Protein AF-A0A7S3L7C6-F1 (afdb_monomer)

Nearest PDB structures (foldseek):
  8s51-assembly1_M  TM=4.218E-01  e=1.352E+00  Homo sapiens
  3fbl-assembly1_A  TM=4.440E-01  e=1.959E+00  Captovirus AFV1
  8s52-assembly1_M  TM=3.813E-01  e=1.671E+00  Homo sapiens
  7w4d-assembly1_H  TM=2.681E-01  e=3.329E+00  Sus scrofa

pLDDT: mean 86.04, std 11.12, range [37.47, 95.44]

Mean predicted aligned error: 6.3 Å

Sequence (109 aa):
LRAFDAAITRPGRFDMQLFVGTPNLNARSLQFRQKLADVPVDPATKEQAMQTYESFLSSFWDEDAKYMNYIEGVKFAGACANVVAKGSSLTNEAMSEILKSQTAVMTVR

InterPro domains:
  IPR027417 P-loop containing nucleoside triphosphate hydrolase [G3DSA:3.40.50.300] (3-22)

Radius of gyration: 17.67 Å; Cα contacts (8 Å, |Δi|>4): 72; chains: 1; bounding box: 41×25×51 Å

Secondary structure (DSSP, 8-state):
--SS-TTTTSTTTS----------HHHHHHHHHHHHHTS---HHHHHHHHHHHHHHHHHTIIIIITT--HHHHHHHHHHHHHHHHTT----HHHHHHHHHHHHHHH---

Structure (mmCIF, N/CA/C/O backbone):
data_AF-A0A7S3L7C6-F1
#
_entry.id   AF-A0A7S3L7C6-F1
#
loop_
_atom_site.group_PDB
_atom_site.id
_atom_site.type_symbol
_atom_site.label_atom_id
_atom_site.label_alt_id
_atom_site.label_comp_id
_atom_site.label_asym_id
_atom_site.label_entity_id
_atom_site.label_seq_id
_atom_site.pdbx_PDB_ins_code
_atom_site.Cartn_x
_atom_site.Cartn_y
_atom_site.Cartn_z
_atom_site.occupancy
_atom_site.B_iso_or_equiv
_atom_site.auth_seq_id
_atom_site.auth_comp_id
_atom_site.auth_asym_id
_atom_site.auth_atom_id
_atom_site.pdbx_PDB_model_num
ATOM 1 N N . LEU A 1 1 ? 18.963 -2.604 -14.902 1.00 59.31 1 LEU A N 1
ATOM 2 C CA . LEU A 1 1 ? 18.926 -3.528 -16.063 1.00 59.31 1 LEU A CA 1
ATOM 3 C C . LEU A 1 1 ? 20.346 -3.953 -16.461 1.00 59.31 1 LEU A C 1
ATOM 5 O O . LEU A 1 1 ? 20.777 -3.661 -17.561 1.00 59.31 1 LEU A O 1
ATOM 9 N N . ARG A 1 2 ? 21.111 -4.601 -15.568 1.00 65.56 2 ARG A N 1
ATOM 10 C CA . ARG A 1 2 ? 22.454 -5.121 -15.921 1.00 65.56 2 ARG A CA 1
ATOM 11 C C . ARG A 1 2 ? 22.449 -6.599 -16.327 1.00 65.56 2 ARG A C 1
AT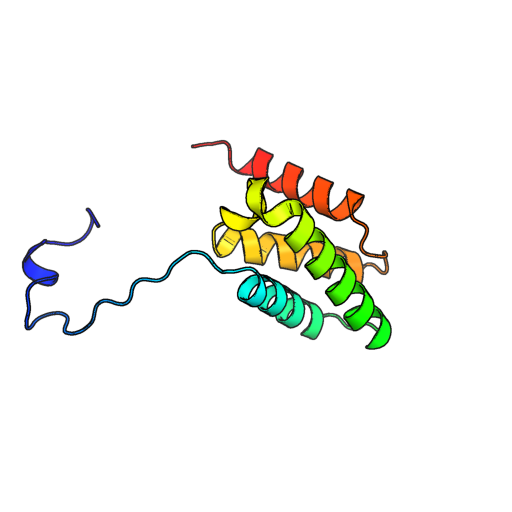OM 13 O O . ARG A 1 2 ? 23.462 -7.095 -16.788 1.00 65.56 2 ARG A O 1
ATOM 20 N N . ALA A 1 3 ? 21.312 -7.277 -16.158 1.00 83.75 3 ALA A N 1
ATOM 21 C CA . ALA A 1 3 ? 21.140 -8.692 -16.483 1.00 83.75 3 ALA A CA 1
ATOM 22 C C . ALA A 1 3 ? 20.644 -8.949 -17.922 1.00 83.75 3 ALA A C 1
ATOM 24 O O . ALA A 1 3 ? 20.520 -10.101 -18.316 1.00 83.75 3 ALA A O 1
ATOM 25 N N . PHE A 1 4 ? 20.344 -7.898 -18.693 1.00 80.88 4 PHE A N 1
ATOM 26 C CA . PHE A 1 4 ? 19.865 -8.008 -20.073 1.00 80.88 4 PHE A CA 1
ATOM 27 C C . PHE A 1 4 ? 20.874 -7.385 -21.034 1.00 80.88 4 PHE A C 1
ATOM 29 O O . PHE A 1 4 ? 21.469 -6.354 -20.718 1.00 80.88 4 PHE A O 1
ATOM 36 N N . ASP A 1 5 ? 21.032 -7.994 -22.209 1.00 88.56 5 ASP A N 1
ATOM 37 C CA . ASP A 1 5 ? 21.807 -7.421 -23.308 1.00 88.56 5 ASP A CA 1
ATOM 38 C C . ASP A 1 5 ? 21.131 -6.135 -23.817 1.00 88.56 5 ASP A C 1
ATOM 40 O O . ASP A 1 5 ? 19.919 -6.088 -24.040 1.00 88.56 5 ASP A O 1
ATOM 44 N N . ALA A 1 6 ? 21.928 -5.092 -24.042 1.00 86.62 6 ALA A N 1
ATOM 45 C CA . ALA A 1 6 ? 21.481 -3.830 -24.620 1.00 86.62 6 ALA A CA 1
ATOM 46 C C . ALA A 1 6 ? 20.895 -3.985 -26.037 1.00 86.62 6 ALA A C 1
ATOM 48 O O . ALA A 1 6 ? 20.168 -3.108 -26.501 1.00 86.62 6 ALA A O 1
ATOM 49 N N . ALA A 1 7 ? 21.189 -5.077 -26.752 1.00 88.81 7 ALA A N 1
ATOM 50 C CA . ALA A 1 7 ? 20.583 -5.362 -28.052 1.00 88.81 7 ALA A CA 1
ATOM 51 C C . ALA A 1 7 ? 19.066 -5.617 -27.970 1.00 88.81 7 ALA A C 1
ATOM 53 O O . ALA A 1 7 ? 18.345 -5.333 -28.929 1.00 88.81 7 ALA A O 1
ATOM 54 N N . ILE A 1 8 ? 18.582 -6.112 -26.830 1.00 87.50 8 ILE A N 1
ATOM 55 C CA . ILE A 1 8 ? 17.196 -6.544 -26.630 1.00 87.50 8 ILE A CA 1
ATOM 56 C C . ILE A 1 8 ? 16.235 -5.356 -26.440 1.00 87.50 8 ILE A C 1
ATOM 58 O O . ILE A 1 8 ? 15.068 -5.445 -26.810 1.00 87.50 8 ILE A O 1
ATOM 62 N N . THR A 1 9 ? 16.714 -4.220 -25.923 1.00 86.25 9 THR A N 1
ATOM 63 C CA . THR A 1 9 ? 15.900 -3.002 -25.730 1.00 86.25 9 THR A CA 1
ATOM 64 C C . THR A 1 9 ? 15.814 -2.119 -26.977 1.00 86.25 9 THR A C 1
ATOM 66 O O . THR A 1 9 ? 15.187 -1.061 -26.947 1.00 86.25 9 THR A O 1
ATOM 69 N N . ARG A 1 10 ? 16.455 -2.513 -28.086 1.0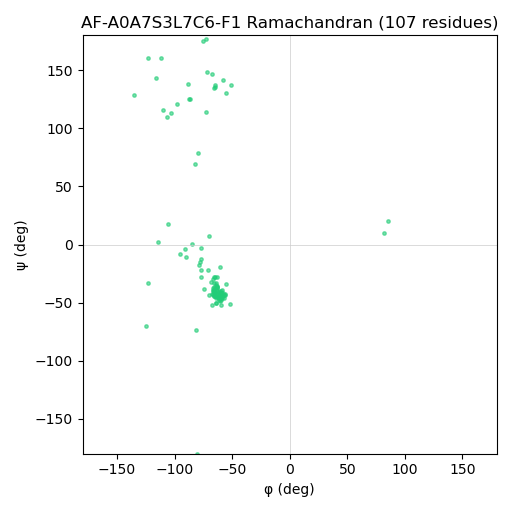0 88.69 10 ARG A N 1
ATOM 70 C CA . ARG A 1 10 ? 16.397 -1.764 -29.346 1.00 88.69 10 ARG A CA 1
ATOM 71 C C . ARG A 1 10 ? 15.016 -1.915 -30.000 1.00 88.69 10 ARG A C 1
ATOM 73 O O . ARG A 1 10 ? 14.435 -2.998 -29.917 1.00 88.69 10 ARG A O 1
ATOM 80 N N . PRO A 1 11 ? 14.535 -0.893 -30.734 1.00 87.19 11 PRO A N 1
ATOM 81 C CA . PRO A 1 11 ? 13.273 -0.975 -31.471 1.00 87.19 11 PRO A CA 1
ATOM 82 C C . PRO A 1 11 ? 13.193 -2.227 -32.365 1.00 87.19 11 PRO A C 1
ATOM 84 O O . PRO A 1 11 ? 14.185 -2.580 -33.012 1.00 87.19 11 PRO A O 1
ATOM 87 N N . GLY A 1 12 ? 12.039 -2.902 -32.391 1.00 88.06 12 GLY A N 1
ATOM 88 C CA . GLY A 1 12 ? 11.788 -4.114 -33.190 1.00 88.06 12 GLY A CA 1
ATOM 89 C C . GLY A 1 12 ? 12.207 -5.443 -32.543 1.00 88.06 12 GLY A C 1
ATOM 90 O O . GLY A 1 12 ? 12.462 -6.407 -33.261 1.00 88.06 12 GLY A O 1
ATOM 91 N N . ARG A 1 13 ? 12.367 -5.487 -31.211 1.00 90.31 13 ARG A N 1
ATOM 92 C CA . ARG A 1 13 ? 12.611 -6.721 -30.434 1.00 90.31 13 ARG A CA 1
ATOM 93 C C . ARG A 1 13 ? 11.569 -6.867 -29.332 1.00 90.31 13 ARG A C 1
ATOM 95 O O . ARG A 1 13 ? 10.700 -7.723 -29.421 1.00 90.31 13 ARG A O 1
ATOM 102 N N . PHE A 1 14 ? 11.645 -6.004 -28.321 1.00 88.38 14 PHE A N 1
ATOM 103 C CA . PHE A 1 14 ? 10.543 -5.771 -27.397 1.00 88.38 14 PHE A CA 1
ATOM 104 C C . PHE A 1 14 ? 9.873 -4.454 -27.758 1.00 88.38 14 PHE A C 1
ATOM 106 O O . PHE A 1 14 ? 10.472 -3.389 -27.631 1.00 88.38 14 PHE A O 1
ATOM 113 N N . ASP A 1 15 ? 8.631 -4.543 -28.218 1.00 86.25 15 ASP A N 1
ATOM 114 C CA . ASP A 1 15 ? 7.897 -3.390 -28.741 1.00 86.25 15 ASP A CA 1
ATOM 115 C C . ASP A 1 15 ? 7.368 -2.466 -27.637 1.00 86.25 15 ASP A C 1
ATOM 117 O O . ASP A 1 15 ? 7.123 -1.286 -27.880 1.00 86.25 15 ASP A O 1
ATOM 121 N N . MET A 1 16 ? 7.219 -2.977 -26.409 1.00 86.69 16 MET A N 1
ATOM 122 C CA . MET A 1 16 ? 6.709 -2.210 -25.277 1.00 86.69 16 MET A CA 1
ATOM 123 C C . MET A 1 16 ? 7.534 -2.448 -24.015 1.00 86.69 16 MET A C 1
ATOM 125 O O . MET A 1 16 ? 7.714 -3.578 -23.563 1.00 86.69 16 MET A O 1
ATOM 129 N N . GLN A 1 17 ? 7.962 -1.350 -23.397 1.00 86.75 17 GLN A N 1
ATOM 130 C CA . GLN A 1 17 ? 8.539 -1.345 -22.062 1.00 86.75 17 GLN A CA 1
ATOM 131 C C . GLN A 1 17 ? 7.560 -0.664 -21.104 1.00 86.75 17 GLN A C 1
ATOM 133 O O . GLN A 1 17 ? 7.286 0.527 -21.228 1.00 86.75 17 GLN A O 1
ATOM 138 N N . LEU A 1 18 ? 7.052 -1.420 -20.129 1.00 89.81 18 LEU A N 1
ATOM 139 C CA . LEU A 1 18 ? 6.212 -0.888 -19.059 1.00 89.81 18 LEU A CA 1
ATOM 140 C C . LEU A 1 18 ? 7.056 -0.639 -17.812 1.00 89.81 18 LEU A C 1
ATOM 142 O O . LEU A 1 18 ? 7.672 -1.556 -17.268 1.00 89.81 18 LEU A O 1
ATOM 146 N N . PHE A 1 19 ? 7.074 0.609 -17.352 1.00 88.62 19 PHE A N 1
ATOM 147 C CA . PHE A 1 19 ? 7.679 0.961 -16.075 1.00 88.62 19 PHE A CA 1
ATOM 148 C C . PHE A 1 19 ? 6.649 0.812 -14.956 1.00 88.62 19 PHE A C 1
ATOM 150 O O . PHE A 1 19 ? 5.577 1.413 -15.007 1.00 88.62 19 PHE A O 1
ATOM 157 N N . VAL A 1 20 ? 6.989 0.034 -13.931 1.00 87.06 20 VAL A N 1
ATOM 158 C CA . VAL A 1 20 ? 6.157 -0.132 -12.737 1.00 87.06 20 VAL A CA 1
ATOM 159 C C . VAL A 1 20 ? 6.818 0.624 -11.590 1.00 87.06 20 VAL A C 1
ATOM 161 O O . VAL A 1 20 ? 7.892 0.244 -11.125 1.00 87.06 20 VAL A O 1
ATOM 164 N N . GLY A 1 21 ? 6.189 1.723 -11.174 1.00 88.00 21 GLY A N 1
ATOM 165 C CA . GLY A 1 21 ? 6.630 2.532 -10.037 1.00 88.00 21 GLY A CA 1
ATOM 166 C C . GLY A 1 21 ? 6.212 1.949 -8.684 1.00 88.00 21 GLY A C 1
ATOM 167 O O . GLY A 1 21 ? 5.550 0.912 -8.604 1.00 88.00 21 GLY A O 1
ATOM 168 N N . THR A 1 22 ? 6.580 2.638 -7.602 1.00 90.19 22 THR A N 1
ATOM 169 C CA . THR A 1 22 ? 6.076 2.309 -6.264 1.00 90.19 22 THR A CA 1
ATOM 170 C C . THR A 1 22 ? 4.575 2.608 -6.163 1.00 90.19 22 THR A C 1
ATOM 172 O O . THR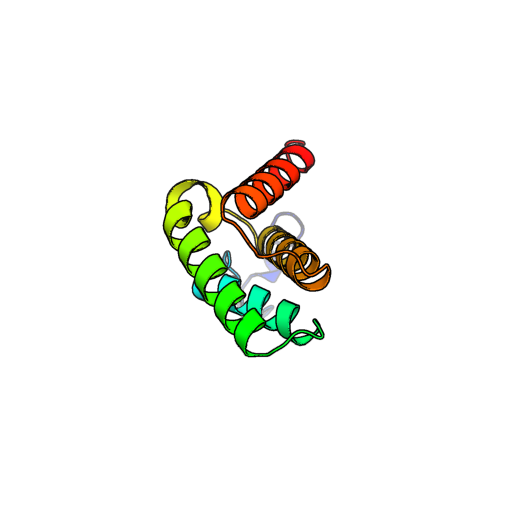 A 1 22 ? 4.077 3.536 -6.810 1.00 90.19 22 THR A O 1
ATOM 175 N N . PRO A 1 23 ? 3.818 1.822 -5.377 1.00 90.75 23 PRO A N 1
ATOM 176 C CA . PRO A 1 23 ? 2.389 2.050 -5.216 1.00 90.75 23 PRO A CA 1
ATOM 177 C C . PRO A 1 23 ? 2.123 3.387 -4.510 1.00 90.75 23 PRO A C 1
ATOM 179 O O . PRO A 1 23 ? 2.745 3.715 -3.497 1.00 90.75 23 PRO A O 1
ATOM 182 N N . ASN A 1 24 ? 1.164 4.145 -5.043 1.00 92.44 24 ASN A N 1
ATOM 183 C CA . ASN A 1 24 ? 0.651 5.361 -4.412 1.00 92.44 24 ASN A CA 1
ATOM 184 C C . ASN A 1 24 ? -0.284 5.031 -3.229 1.00 92.44 24 ASN A C 1
ATOM 186 O O . ASN A 1 24 ? -0.590 3.864 -2.979 1.00 92.44 24 ASN A O 1
ATOM 190 N N . LEU A 1 25 ? -0.741 6.063 -2.510 1.00 91.19 25 LEU A N 1
ATOM 191 C CA . LEU A 1 25 ? -1.622 5.924 -1.345 1.00 91.19 25 LEU A CA 1
ATOM 192 C C . LEU A 1 25 ? -2.852 5.055 -1.663 1.00 91.19 25 LEU A C 1
ATOM 194 O O . LEU A 1 25 ? -3.083 4.046 -1.005 1.00 91.19 25 LEU A O 1
ATOM 198 N N . ASN A 1 26 ? -3.564 5.376 -2.747 1.00 92.56 26 ASN A N 1
ATOM 199 C CA . ASN A 1 26 ? -4.767 4.652 -3.170 1.00 92.56 26 ASN A CA 1
ATOM 200 C C . ASN A 1 26 ? -4.489 3.172 -3.465 1.00 92.56 26 ASN A C 1
ATOM 202 O O . ASN A 1 26 ? -5.268 2.299 -3.087 1.00 92.56 26 ASN A O 1
ATOM 206 N N . ALA A 1 27 ? -3.367 2.871 -4.123 1.00 93.06 27 ALA A N 1
ATOM 207 C CA . ALA A 1 27 ? -2.956 1.503 -4.405 1.00 93.06 27 ALA A CA 1
ATOM 208 C C . ALA A 1 27 ? -2.657 0.723 -3.115 1.00 93.06 27 ALA A C 1
ATOM 210 O O . ALA A 1 27 ? -2.972 -0.463 -3.043 1.00 93.06 27 ALA A O 1
ATOM 211 N N . ARG A 1 28 ? -2.107 1.369 -2.079 1.00 93.12 28 ARG A N 1
ATOM 212 C CA . ARG A 1 28 ? -1.899 0.742 -0.761 1.00 93.12 28 ARG A CA 1
ATOM 213 C C . ARG A 1 28 ? -3.210 0.506 -0.024 1.00 93.12 28 ARG A C 1
ATOM 215 O O . ARG A 1 28 ? -3.418 -0.592 0.485 1.00 93.12 28 ARG A O 1
ATOM 222 N N . SER A 1 29 ? -4.123 1.475 -0.031 1.00 94.25 29 SER A N 1
ATOM 223 C CA . SER A 1 29 ? -5.470 1.289 0.524 1.00 94.25 29 SER A CA 1
ATOM 224 C C . SER A 1 29 ? -6.195 0.134 -0.173 1.00 94.25 29 SER A C 1
ATOM 226 O O . SER A 1 29 ? -6.833 -0.689 0.481 1.00 94.25 29 SER A O 1
ATOM 228 N N . LEU A 1 30 ? -6.029 -0.010 -1.493 1.00 94.94 30 LEU A N 1
ATOM 229 C CA . LEU A 1 30 ? -6.570 -1.144 -2.242 1.00 94.94 30 LEU A CA 1
ATOM 230 C C . LEU A 1 30 ? -5.935 -2.480 -1.827 1.00 94.94 30 LEU A C 1
ATOM 232 O O . LEU A 1 30 ? -6.660 -3.457 -1.649 1.00 94.94 30 LEU A O 1
ATOM 236 N N . GLN A 1 31 ? -4.612 -2.534 -1.645 1.00 94.44 31 GLN A N 1
ATOM 237 C CA . GLN A 1 31 ? -3.929 -3.732 -1.138 1.00 94.44 31 GLN A CA 1
ATOM 238 C C . GLN A 1 31 ? -4.485 -4.148 0.228 1.00 94.44 31 GLN A C 1
ATOM 240 O O . GLN A 1 31 ? -4.753 -5.327 0.453 1.00 94.44 31 GLN A O 1
ATOM 245 N N . PHE A 1 32 ? -4.701 -3.187 1.127 1.00 95.38 32 PHE A N 1
ATOM 246 C CA . PHE A 1 32 ? -5.279 -3.457 2.439 1.00 95.38 32 PHE A CA 1
ATOM 247 C C . PHE A 1 32 ? -6.728 -3.941 2.348 1.00 95.38 32 PHE A C 1
ATOM 249 O O . PHE A 1 32 ? -7.064 -4.967 2.939 1.00 95.38 32 PHE A O 1
ATOM 256 N N . ARG A 1 33 ? -7.556 -3.302 1.516 1.00 95.44 33 ARG A N 1
ATOM 257 C CA . ARG A 1 33 ? -8.930 -3.748 1.243 1.00 95.44 33 ARG A CA 1
ATOM 258 C C . ARG A 1 33 ? -8.982 -5.183 0.722 1.00 95.44 33 ARG A C 1
ATOM 260 O O . ARG A 1 33 ? -9.833 -5.954 1.156 1.00 95.44 33 ARG A O 1
ATOM 267 N N . GLN A 1 34 ? -8.078 -5.549 -0.188 1.00 95.00 34 GLN A N 1
ATOM 268 C CA . GLN A 1 34 ? -7.969 -6.919 -0.695 1.00 95.00 34 GLN A CA 1
ATOM 269 C C . GLN A 1 34 ? -7.633 -7.902 0.430 1.00 95.00 34 GLN A C 1
ATOM 271 O O . GLN A 1 34 ? -8.264 -8.946 0.521 1.00 95.00 34 GLN A O 1
ATOM 276 N N . LYS A 1 35 ? -6.705 -7.555 1.332 1.00 94.31 35 LYS A N 1
ATOM 277 C CA . LYS A 1 35 ? -6.376 -8.401 2.491 1.00 94.31 35 LYS A CA 1
ATOM 278 C C . LYS A 1 35 ? -7.527 -8.526 3.485 1.00 94.31 35 LYS A C 1
ATOM 280 O O . LYS A 1 35 ? -7.732 -9.604 4.026 1.00 94.31 35 LYS A O 1
ATOM 285 N N . LEU A 1 36 ? -8.303 -7.464 3.699 1.00 93.62 36 LEU A N 1
ATOM 286 C CA . LEU A 1 36 ? -9.496 -7.505 4.548 1.00 93.62 36 LEU A CA 1
ATOM 287 C C . LEU A 1 36 ? -10.653 -8.302 3.935 1.00 93.62 36 LEU A C 1
ATOM 289 O O . LEU A 1 36 ? -11.538 -8.742 4.672 1.00 93.62 36 LEU A O 1
ATOM 293 N N . ALA A 1 37 ? -10.685 -8.493 2.613 1.00 92.75 37 ALA A N 1
ATOM 294 C CA . ALA A 1 37 ? -11.717 -9.300 1.966 1.00 92.75 37 ALA A CA 1
ATOM 295 C C . ALA A 1 37 ? -11.701 -10.744 2.494 1.00 92.75 37 ALA A C 1
ATOM 297 O O . ALA A 1 37 ? -12.764 -11.279 2.806 1.00 92.75 37 ALA A O 1
ATOM 298 N N . ASP A 1 38 ? -10.504 -11.296 2.708 1.00 90.56 38 ASP A N 1
ATOM 299 C CA . ASP A 1 38 ? -10.284 -12.663 3.194 1.00 90.56 38 ASP A CA 1
ATOM 300 C C . ASP A 1 38 ? -10.534 -12.828 4.707 1.00 90.56 38 ASP A C 1
ATOM 302 O O . ASP A 1 38 ? -10.620 -13.949 5.209 1.00 90.56 38 ASP A O 1
ATOM 306 N N . VAL A 1 39 ? -10.656 -11.727 5.459 1.00 90.75 39 VAL A N 1
ATOM 307 C CA . VAL A 1 39 ? -10.842 -11.760 6.918 1.00 90.75 39 VAL A CA 1
ATOM 308 C C . VAL A 1 39 ? -12.336 -11.886 7.266 1.00 90.75 39 VAL A C 1
ATOM 310 O O . VAL A 1 39 ? -13.131 -11.034 6.847 1.00 90.75 39 VAL A O 1
ATOM 313 N N . PRO A 1 40 ? -12.756 -12.890 8.060 1.00 90.44 40 PRO A N 1
ATOM 314 C CA . PRO A 1 40 ? -14.157 -13.101 8.431 1.00 90.44 40 PRO A CA 1
ATOM 315 C C . PRO A 1 40 ? -14.571 -12.199 9.608 1.00 90.44 40 PRO A C 1
ATOM 317 O O . PRO A 1 40 ? -14.792 -12.667 10.720 1.00 90.44 40 PRO A O 1
ATOM 320 N N . VAL A 1 41 ? -14.653 -10.890 9.371 1.00 90.50 41 VAL A N 1
ATOM 321 C CA . VAL A 1 41 ? -15.111 -9.885 10.351 1.00 90.50 41 VAL A CA 1
ATOM 322 C C . VAL A 1 41 ? -16.300 -9.093 9.813 1.00 90.50 41 VAL A C 1
ATOM 324 O O . VAL A 1 41 ? -16.530 -9.057 8.600 1.00 90.50 41 VAL A O 1
ATOM 327 N N . ASP A 1 42 ? -17.044 -8.458 10.719 1.00 92.31 42 ASP A N 1
ATOM 328 C CA . ASP A 1 42 ? -18.215 -7.652 10.380 1.00 92.31 42 ASP A CA 1
ATOM 329 C C . ASP A 1 42 ? -17.862 -6.507 9.403 1.00 92.31 42 ASP A C 1
ATOM 331 O O . ASP A 1 42 ? -16.793 -5.892 9.535 1.00 92.31 42 ASP A O 1
ATOM 335 N N . PRO A 1 43 ? -18.728 -6.192 8.419 1.00 90.12 43 PRO A N 1
ATOM 336 C CA . PRO A 1 43 ? -18.481 -5.113 7.468 1.00 90.12 43 PRO A CA 1
ATOM 337 C C . PRO A 1 43 ? -18.211 -3.751 8.119 1.00 90.12 43 PRO A C 1
ATOM 339 O O . PRO A 1 43 ? -17.379 -3.006 7.604 1.00 90.12 43 PRO A O 1
ATOM 342 N N . ALA A 1 44 ? -18.842 -3.432 9.255 1.00 91.31 44 ALA A N 1
ATOM 343 C CA . ALA A 1 44 ? -18.604 -2.170 9.954 1.00 91.31 44 ALA A CA 1
ATOM 344 C C . ALA A 1 44 ? -17.179 -2.105 10.523 1.00 91.31 44 ALA A C 1
ATOM 346 O O . ALA A 1 44 ? -16.514 -1.075 10.426 1.00 91.31 44 ALA A O 1
ATOM 347 N N . THR A 1 45 ? -16.668 -3.223 11.045 1.00 89.25 45 THR A N 1
ATOM 348 C CA . THR A 1 45 ? -15.282 -3.320 11.523 1.00 89.25 45 THR A CA 1
ATOM 349 C C . THR A 1 45 ? -14.281 -3.192 10.375 1.00 89.25 45 THR A C 1
ATOM 351 O O . THR A 1 45 ? -13.244 -2.549 10.541 1.00 89.25 45 THR A O 1
ATOM 354 N N . LYS A 1 46 ? -14.585 -3.753 9.194 1.00 90.94 46 LYS A N 1
ATOM 355 C CA . LYS A 1 46 ? -13.738 -3.579 7.998 1.00 90.94 46 LYS A CA 1
ATOM 356 C C . LYS A 1 46 ? -13.661 -2.116 7.579 1.00 90.94 46 LYS A C 1
ATOM 358 O O . LYS A 1 46 ? -12.572 -1.630 7.294 1.00 90.94 46 LYS A O 1
ATOM 363 N N . GLU A 1 47 ? -14.797 -1.427 7.565 1.00 92.19 47 GLU A N 1
ATOM 364 C CA . GLU A 1 47 ? -14.870 -0.014 7.194 1.00 92.19 47 GLU A CA 1
ATOM 365 C C . GLU A 1 47 ? -14.104 0.868 8.188 1.00 92.19 47 GLU A C 1
ATOM 367 O O . GLU A 1 47 ? -13.292 1.700 7.787 1.00 92.19 47 GLU A O 1
ATOM 372 N N . GLN A 1 48 ? -14.263 0.619 9.491 1.00 91.94 48 GLN A N 1
ATOM 373 C CA . GLN A 1 48 ? -13.500 1.325 10.518 1.00 91.94 48 GLN A CA 1
ATOM 374 C C . GLN A 1 48 ? -11.988 1.107 10.353 1.00 91.94 48 GLN A C 1
ATOM 376 O O . GLN A 1 48 ? -11.217 2.065 10.378 1.00 91.94 48 GLN A O 1
ATOM 381 N N . ALA A 1 49 ? -11.556 -0.138 10.127 1.00 92.44 49 ALA A N 1
ATOM 382 C CA . ALA A 1 49 ? -10.148 -0.451 9.903 1.00 92.44 49 ALA A CA 1
ATOM 383 C C . ALA A 1 49 ? -9.591 0.252 8.655 1.00 92.44 49 ALA A C 1
ATOM 385 O O . ALA A 1 49 ? -8.465 0.745 8.690 1.00 92.44 49 ALA A O 1
ATOM 386 N N . MET A 1 50 ? -10.371 0.331 7.570 1.00 93.75 50 MET A N 1
ATOM 387 C CA . MET A 1 50 ? -9.999 1.052 6.347 1.00 93.75 50 MET A CA 1
ATOM 388 C C . MET A 1 50 ? -9.779 2.544 6.609 1.00 93.75 50 MET A C 1
ATOM 390 O O . MET A 1 50 ? -8.745 3.081 6.214 1.00 93.75 50 MET A O 1
ATOM 394 N N . GLN A 1 51 ? -10.702 3.194 7.320 1.00 93.50 51 GLN A N 1
ATOM 395 C CA . GLN A 1 51 ? -10.610 4.622 7.638 1.00 93.50 51 GLN A CA 1
ATOM 396 C C . GLN A 1 51 ? -9.397 4.935 8.516 1.00 93.50 51 GLN A C 1
ATOM 398 O O . GLN A 1 51 ? -8.673 5.901 8.263 1.00 93.50 51 GLN A O 1
ATOM 403 N N . THR A 1 52 ? -9.135 4.102 9.526 1.00 93.69 52 THR A N 1
ATOM 404 C CA . THR A 1 52 ? -7.960 4.257 10.391 1.00 93.69 52 THR A CA 1
ATOM 405 C C . THR A 1 52 ? -6.662 4.040 9.615 1.00 93.69 52 THR A C 1
ATOM 407 O O . THR A 1 52 ? -5.726 4.824 9.759 1.00 93.69 52 THR A O 1
ATOM 410 N N . TYR A 1 53 ? -6.615 3.026 8.751 1.00 93.56 53 TYR A N 1
ATOM 411 C CA . TYR A 1 53 ? -5.450 2.724 7.921 1.00 93.56 53 TYR A CA 1
ATOM 412 C C . TYR A 1 53 ? -5.114 3.856 6.941 1.00 93.56 53 TYR A C 1
ATOM 414 O O . TYR A 1 53 ? -3.957 4.263 6.834 1.00 93.56 53 TYR A O 1
ATOM 422 N N . GLU A 1 54 ? -6.116 4.394 6.246 1.00 93.31 54 GLU A N 1
ATOM 423 C CA . GLU A 1 54 ? -5.935 5.500 5.302 1.00 93.31 54 GLU A CA 1
ATOM 424 C C . GLU A 1 54 ? -5.497 6.784 6.013 1.00 93.31 54 GLU A C 1
ATOM 426 O O . GLU A 1 54 ? -4.540 7.432 5.584 1.00 93.31 54 GLU A O 1
ATOM 431 N N . SER A 1 55 ? -6.134 7.102 7.143 1.00 93.38 55 SER A N 1
ATOM 432 C CA . SER A 1 55 ? -5.771 8.259 7.969 1.00 93.38 55 SER A CA 1
ATOM 433 C C . SER A 1 55 ? -4.321 8.171 8.452 1.00 93.38 55 SER A C 1
ATOM 435 O O . SER A 1 55 ? -3.572 9.146 8.372 1.00 93.38 55 SER A O 1
ATOM 437 N N . PHE A 1 56 ? -3.895 6.985 8.893 1.00 92.44 56 PHE A N 1
ATOM 438 C CA . PHE A 1 56 ? -2.521 6.732 9.315 1.00 92.44 56 PHE A CA 1
ATOM 439 C C . PHE A 1 56 ? -1.527 6.895 8.161 1.00 92.44 56 PHE A C 1
ATOM 441 O O . PHE A 1 56 ? -0.549 7.633 8.286 1.00 92.44 56 PHE A O 1
ATOM 448 N N . LEU A 1 57 ? -1.788 6.258 7.015 1.00 90.75 57 LEU A N 1
ATOM 449 C CA . LEU A 1 57 ? -0.902 6.350 5.856 1.00 90.75 57 LEU A CA 1
ATOM 450 C C . LEU A 1 57 ? -0.793 7.771 5.309 1.00 90.75 57 LEU A C 1
ATOM 452 O O . LEU A 1 57 ? 0.291 8.155 4.882 1.00 90.75 57 LEU A O 1
ATOM 456 N N . SER A 1 58 ? -1.882 8.542 5.316 1.00 90.94 58 SER A N 1
ATOM 457 C CA . SER A 1 58 ? -1.855 9.941 4.886 1.00 90.94 58 SER A CA 1
ATOM 458 C C . SER A 1 58 ? -1.026 10.803 5.834 1.00 90.94 58 SER A C 1
ATOM 460 O O . SER A 1 58 ? -0.293 11.672 5.370 1.00 90.94 58 SER A O 1
ATOM 462 N N . SER A 1 59 ? -1.121 10.572 7.147 1.00 89.69 59 SER A N 1
ATOM 463 C CA . SER A 1 59 ? -0.325 11.305 8.137 1.00 89.69 59 SER A CA 1
ATOM 464 C C . SER A 1 59 ? 1.161 10.966 8.054 1.00 89.69 59 SER A C 1
ATOM 466 O O . SER A 1 59 ? 1.993 11.816 8.347 1.00 89.69 59 SER A O 1
ATOM 468 N N . PHE A 1 60 ? 1.492 9.730 7.682 1.00 85.81 60 PHE A N 1
ATOM 469 C CA . PHE A 1 60 ? 2.861 9.213 7.651 1.00 85.81 60 PHE A CA 1
ATOM 470 C C . PHE A 1 60 ? 3.421 9.096 6.221 1.00 85.81 60 PHE A C 1
ATOM 472 O O . PHE A 1 60 ? 4.380 8.361 5.966 1.00 85.81 60 PHE A O 1
ATOM 479 N N . TRP A 1 61 ? 2.791 9.784 5.260 1.00 85.88 61 TRP A N 1
ATOM 480 C CA . TRP A 1 61 ? 3.067 9.589 3.838 1.00 85.88 61 TRP A CA 1
ATOM 481 C C . TRP A 1 61 ? 4.467 10.051 3.444 1.00 85.88 61 TRP A C 1
ATOM 483 O O . TRP A 1 61 ? 5.214 9.290 2.827 1.00 85.88 61 TRP A O 1
ATOM 493 N N . ASP A 1 62 ? 4.819 11.285 3.798 1.00 81.19 62 ASP A N 1
ATOM 494 C CA . ASP A 1 62 ? 6.039 11.939 3.318 1.00 81.19 62 ASP A CA 1
ATOM 495 C C . ASP A 1 62 ? 7.319 11.476 4.024 1.00 81.19 62 ASP A C 1
ATOM 497 O O . ASP A 1 62 ? 8.409 11.697 3.494 1.00 81.19 62 ASP A O 1
ATOM 501 N N . GLU A 1 63 ? 7.193 10.804 5.169 1.00 76.25 63 GLU A N 1
ATOM 502 C CA . GLU A 1 63 ? 8.331 10.292 5.934 1.00 76.25 63 GLU A CA 1
ATOM 503 C C . GLU A 1 63 ? 8.820 8.962 5.351 1.00 76.25 63 GLU A C 1
ATOM 505 O O . GLU A 1 63 ? 9.825 8.929 4.642 1.00 76.25 63 GLU A O 1
ATOM 510 N N . ASP A 1 64 ? 8.068 7.881 5.559 1.00 72.88 64 ASP A N 1
ATOM 511 C CA . ASP A 1 64 ? 8.509 6.538 5.162 1.00 72.88 64 ASP A CA 1
ATOM 512 C C . ASP A 1 64 ? 7.531 5.846 4.209 1.00 72.88 64 ASP A C 1
ATOM 514 O O . ASP A 1 64 ? 7.939 5.085 3.321 1.00 72.88 64 ASP A O 1
ATOM 518 N N . ALA A 1 65 ? 6.223 6.096 4.347 1.00 76.75 65 ALA A N 1
ATOM 519 C CA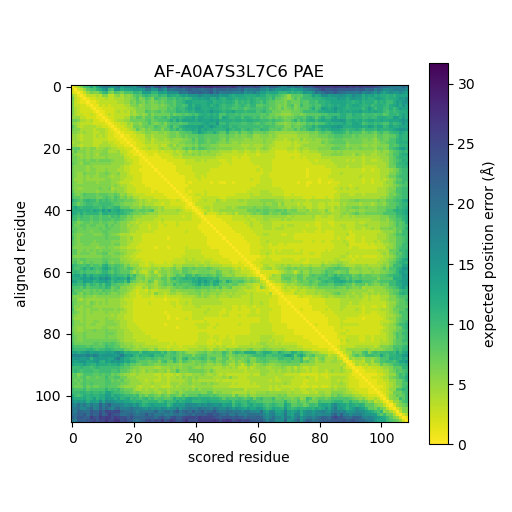 . ALA A 1 65 ? 5.229 5.278 3.662 1.00 76.75 65 ALA A CA 1
ATOM 520 C C . ALA A 1 65 ? 5.261 5.434 2.135 1.00 76.75 65 ALA A C 1
ATOM 522 O O . ALA A 1 65 ? 4.981 4.474 1.413 1.00 76.75 65 ALA A O 1
ATOM 523 N N . LYS A 1 66 ? 5.664 6.598 1.621 1.00 81.62 66 LYS A N 1
ATOM 524 C CA . LYS A 1 66 ? 5.858 6.848 0.186 1.00 81.62 66 LYS A CA 1
ATOM 525 C C . LYS A 1 66 ? 6.976 6.003 -0.430 1.00 81.62 66 LYS A C 1
ATOM 527 O O . LYS A 1 66 ? 6.869 5.619 -1.597 1.00 81.62 66 LYS A O 1
ATOM 532 N N . TYR A 1 67 ? 8.024 5.698 0.332 1.00 83.62 67 TYR A N 1
ATOM 533 C CA . TYR A 1 67 ? 9.218 5.007 -0.167 1.00 83.62 67 TYR A CA 1
ATOM 534 C C . TY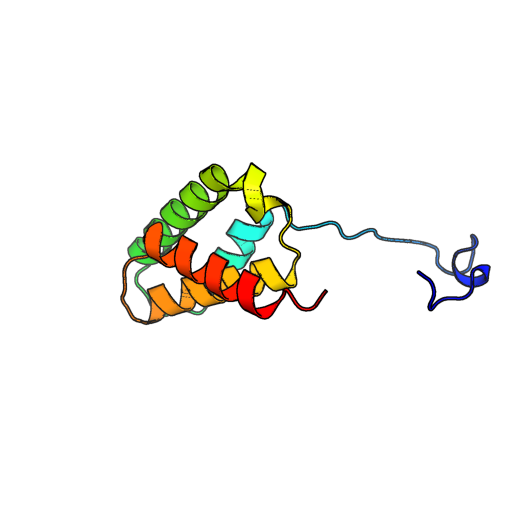R A 1 67 ? 9.135 3.488 -0.070 1.00 83.62 67 TYR A C 1
ATOM 536 O O . TYR A 1 67 ? 9.949 2.798 -0.686 1.00 83.62 67 TYR A O 1
ATOM 544 N N . MET A 1 68 ? 8.133 2.963 0.637 1.00 86.19 68 MET A N 1
ATOM 545 C CA . MET A 1 68 ? 7.883 1.529 0.683 1.00 86.19 68 MET A CA 1
ATOM 546 C C . MET A 1 68 ? 7.704 0.964 -0.737 1.00 86.19 68 MET A C 1
ATOM 548 O O . MET A 1 68 ? 6.890 1.451 -1.528 1.00 86.19 68 MET A O 1
ATOM 552 N N . ASN A 1 69 ? 8.408 -0.109 -1.066 1.00 89.31 69 ASN A N 1
ATOM 553 C CA . ASN A 1 69 ? 8.184 -0.830 -2.312 1.00 89.31 69 ASN A CA 1
ATOM 554 C C . ASN A 1 69 ? 6.863 -1.627 -2.269 1.00 89.31 69 ASN A C 1
ATOM 556 O O . ASN A 1 69 ? 6.137 -1.648 -1.271 1.00 89.31 69 ASN A O 1
ATOM 560 N N . TYR A 1 70 ? 6.525 -2.281 -3.383 1.00 89.75 70 TYR A N 1
ATOM 561 C CA . TYR A 1 70 ? 5.297 -3.072 -3.485 1.00 89.75 70 TYR A CA 1
ATOM 562 C C . TYR A 1 70 ? 5.220 -4.196 -2.439 1.00 89.75 70 TYR A C 1
ATOM 564 O O . TYR A 1 70 ? 4.187 -4.369 -1.797 1.00 89.75 70 TYR A O 1
ATOM 572 N N . ILE A 1 71 ? 6.311 -4.941 -2.242 1.00 89.81 71 ILE A N 1
ATOM 573 C CA . ILE A 1 71 ? 6.346 -6.092 -1.331 1.00 89.81 71 ILE A CA 1
ATOM 574 C C . ILE A 1 71 ? 6.198 -5.628 0.119 1.00 89.81 71 ILE A C 1
ATOM 576 O O . ILE A 1 71 ? 5.457 -6.242 0.884 1.00 89.81 71 ILE A O 1
ATOM 580 N N . GLU A 1 72 ? 6.872 -4.541 0.488 1.00 89.31 72 GLU A N 1
ATOM 581 C CA . GLU A 1 72 ? 6.756 -3.909 1.806 1.00 89.31 72 GLU A CA 1
ATOM 582 C C . GLU A 1 72 ? 5.317 -3.462 2.071 1.00 89.31 72 GLU A C 1
ATOM 584 O O . GLU A 1 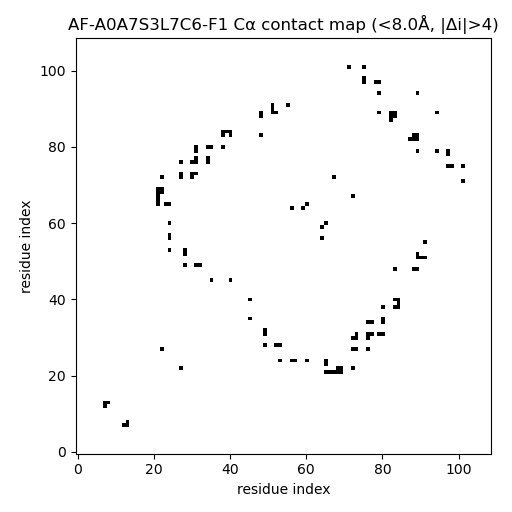72 ? 4.743 -3.833 3.092 1.00 89.31 72 GLU A O 1
ATOM 589 N N . GLY A 1 73 ? 4.683 -2.781 1.108 1.00 90.69 73 GLY A N 1
ATOM 590 C CA . GLY A 1 73 ? 3.277 -2.381 1.214 1.00 90.69 73 GLY A CA 1
ATOM 591 C C . GLY A 1 73 ? 2.333 -3.567 1.437 1.00 90.69 73 GLY A C 1
ATOM 592 O O . GLY A 1 73 ? 1.505 -3.538 2.348 1.00 90.69 73 GLY A O 1
ATOM 593 N N . VAL A 1 74 ? 2.506 -4.654 0.678 1.00 92.12 74 VAL A N 1
ATOM 594 C CA . VAL A 1 74 ? 1.687 -5.870 0.819 1.00 92.12 74 VAL A CA 1
ATOM 595 C C . VAL A 1 74 ? 1.916 -6.564 2.166 1.00 92.12 74 VAL A C 1
ATOM 597 O O . VAL A 1 74 ? 0.956 -7.041 2.776 1.00 92.12 74 VAL A O 1
ATOM 600 N N . LYS A 1 75 ? 3.163 -6.628 2.651 1.00 92.31 75 LYS A N 1
ATOM 601 C CA . LYS A 1 75 ? 3.490 -7.200 3.967 1.00 92.31 75 LYS A CA 1
ATOM 602 C C . LYS A 1 75 ? 2.889 -6.375 5.098 1.00 92.31 75 LYS A C 1
ATOM 604 O O . LYS A 1 75 ? 2.311 -6.949 6.018 1.00 92.31 75 LYS A O 1
ATOM 609 N N . PHE A 1 76 ? 2.999 -5.052 5.024 1.00 92.50 76 PHE A N 1
ATOM 610 C CA . PHE A 1 76 ? 2.396 -4.133 5.982 1.00 92.50 76 PHE A CA 1
ATOM 611 C C . PHE A 1 76 ? 0.871 -4.293 6.024 1.00 92.50 76 PHE A C 1
ATOM 613 O O . PHE A 1 76 ? 0.314 -4.583 7.080 1.00 92.50 76 PHE A O 1
ATOM 620 N N . ALA A 1 77 ? 0.207 -4.240 4.866 1.00 93.81 77 ALA A N 1
ATOM 621 C CA . ALA A 1 77 ? -1.234 -4.463 4.752 1.00 93.81 77 ALA A CA 1
ATOM 622 C C . ALA A 1 77 ? -1.670 -5.828 5.317 1.00 93.81 77 ALA A C 1
ATOM 624 O O . ALA A 1 77 ? -2.658 -5.916 6.045 1.00 93.81 77 ALA A O 1
ATOM 625 N N . GLY A 1 78 ? -0.921 -6.896 5.025 1.00 94.00 78 GLY A N 1
ATOM 626 C CA . GLY A 1 78 ? -1.187 -8.230 5.569 1.00 94.00 78 GLY A CA 1
ATOM 627 C C . GLY A 1 78 ? -1.020 -8.304 7.089 1.00 94.00 78 GLY A C 1
ATOM 628 O O . GLY A 1 78 ? -1.843 -8.913 7.767 1.00 94.00 78 GLY A O 1
ATOM 629 N N . ALA A 1 79 ? 0.004 -7.652 7.642 1.00 92.69 79 ALA A N 1
ATOM 630 C CA . ALA A 1 79 ? 0.211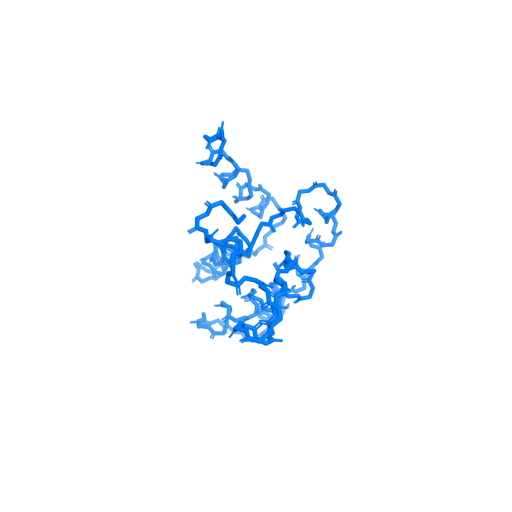 -7.580 9.086 1.00 92.69 79 ALA A CA 1
ATOM 631 C C . ALA A 1 79 ? -0.940 -6.841 9.786 1.00 92.69 79 ALA A C 1
ATOM 633 O O . ALA A 1 79 ? -1.470 -7.350 10.772 1.00 92.69 79 ALA A O 1
ATOM 634 N N . CYS A 1 80 ? -1.390 -5.708 9.240 1.00 92.75 80 CYS A N 1
ATOM 635 C CA . CYS A 1 80 ? -2.564 -4.989 9.738 1.00 92.75 80 CYS A CA 1
ATOM 636 C C . CYS A 1 80 ? -3.836 -5.847 9.663 1.00 92.75 80 CYS A C 1
ATOM 638 O O . CYS A 1 80 ? -4.585 -5.924 10.634 1.00 92.75 80 CYS A O 1
ATOM 640 N N . ALA A 1 81 ? -4.063 -6.552 8.550 1.00 93.12 81 ALA A N 1
ATOM 641 C CA . ALA A 1 81 ? -5.223 -7.431 8.398 1.00 93.12 81 ALA A CA 1
ATOM 642 C C . ALA A 1 81 ? -5.207 -8.584 9.415 1.00 93.12 81 ALA A C 1
ATOM 644 O O . ALA A 1 81 ? -6.249 -8.935 9.962 1.00 93.12 81 ALA A O 1
ATOM 645 N N . ASN A 1 82 ? -4.028 -9.121 9.741 1.00 92.00 82 ASN A N 1
ATOM 646 C CA . ASN A 1 82 ? -3.875 -10.142 10.777 1.00 92.00 82 ASN A CA 1
ATOM 647 C C . ASN A 1 82 ? -4.203 -9.620 12.184 1.00 92.00 82 ASN A C 1
ATOM 649 O O . ASN A 1 82 ? -4.703 -10.386 13.004 1.00 92.00 82 ASN A O 1
ATOM 653 N N . VAL A 1 83 ? -3.929 -8.346 12.485 1.00 91.69 83 VAL A N 1
ATOM 654 C CA . VAL A 1 83 ? -4.337 -7.725 13.760 1.00 91.69 83 VAL A CA 1
ATOM 655 C C . VAL A 1 83 ? -5.861 -7.674 13.854 1.00 91.69 83 VAL A C 1
ATOM 657 O O . VAL A 1 83 ? -6.426 -8.118 14.852 1.00 91.69 83 VAL A O 1
ATOM 660 N N . VAL A 1 84 ? -6.522 -7.240 12.777 1.00 91.12 84 VAL A N 1
ATOM 661 C CA . VAL A 1 84 ? -7.990 -7.219 12.692 1.00 91.12 84 VAL A CA 1
ATOM 662 C C . VAL A 1 84 ? -8.569 -8.635 12.792 1.00 91.12 84 VAL A C 1
ATOM 664 O O . VAL A 1 84 ? -9.536 -8.857 13.514 1.00 91.12 84 VAL A O 1
ATOM 667 N N . ALA A 1 85 ? -7.944 -9.621 12.142 1.00 89.69 85 ALA A N 1
ATOM 668 C CA . ALA A 1 85 ? -8.366 -11.022 12.198 1.00 89.69 85 ALA A CA 1
ATOM 669 C C . ALA A 1 85 ? -8.275 -11.632 13.608 1.00 89.69 85 ALA A C 1
ATOM 671 O O . ALA A 1 85 ? -9.046 -12.528 13.939 1.00 89.69 85 ALA A O 1
ATOM 672 N N . LYS A 1 86 ? -7.361 -11.141 14.455 1.00 88.69 86 LYS A N 1
ATOM 673 C CA . LYS A 1 86 ? -7.253 -11.540 15.869 1.00 88.69 86 LYS A CA 1
ATOM 674 C C . LYS A 1 86 ? -8.312 -10.885 16.768 1.00 88.69 86 LYS A C 1
ATOM 676 O O . LYS A 1 86 ? -8.345 -11.180 17.958 1.00 88.69 86 LYS A O 1
ATOM 681 N N . GLY A 1 87 ? -9.159 -10.010 16.222 1.00 81.81 87 GLY A N 1
ATOM 682 C CA . GLY A 1 87 ? -10.194 -9.287 16.963 1.00 81.81 87 GLY A CA 1
ATOM 683 C C . GLY A 1 87 ? -9.688 -8.041 17.695 1.00 81.81 87 GLY A C 1
ATOM 684 O O . GLY A 1 87 ? -10.419 -7.475 18.503 1.00 81.81 87 GLY A O 1
ATOM 685 N N . SER A 1 88 ? -8.451 -7.604 17.440 1.00 81.81 88 SER A N 1
ATOM 686 C CA . SER A 1 88 ? -7.910 -6.365 18.002 1.00 81.81 88 SER A CA 1
ATOM 687 C C . SER A 1 88 ? -8.225 -5.175 17.096 1.00 81.81 88 SER A C 1
ATOM 689 O O . SER A 1 88 ? -8.091 -5.262 15.874 1.00 81.81 88 SER A O 1
ATOM 691 N N . SER A 1 89 ? -8.605 -4.044 17.695 1.00 82.31 89 SER A N 1
ATOM 692 C CA . SER A 1 89 ? -8.787 -2.789 16.964 1.00 82.31 89 SER A CA 1
ATOM 693 C C . SER A 1 89 ? -7.457 -2.299 16.400 1.00 82.31 89 SER A C 1
ATOM 695 O O . SER A 1 89 ? -6.431 -2.324 17.082 1.00 82.31 89 SER A O 1
ATOM 697 N N . LEU A 1 90 ? -7.475 -1.833 15.153 1.00 84.94 90 LEU A N 1
ATOM 698 C CA . LEU A 1 90 ? -6.302 -1.249 14.516 1.00 84.94 90 LEU A CA 1
ATOM 699 C C . LEU A 1 90 ? -6.048 0.138 15.131 1.00 84.94 90 LEU A C 1
ATOM 701 O O . LEU A 1 90 ? -6.878 1.028 14.975 1.00 84.94 90 LEU A O 1
ATOM 705 N N . THR A 1 91 ? -4.932 0.322 15.841 1.00 89.56 91 THR A N 1
ATOM 706 C CA . THR A 1 91 ? -4.522 1.632 16.382 1.00 89.56 91 THR A CA 1
ATOM 707 C C . THR A 1 91 ? -3.264 2.151 15.690 1.00 89.56 91 THR A C 1
ATOM 709 O O . THR A 1 91 ? -2.513 1.390 15.069 1.00 89.56 91 THR A O 1
ATOM 712 N N . ASN A 1 92 ? -3.027 3.460 15.790 1.00 87.62 92 ASN A N 1
ATOM 713 C CA . ASN A 1 92 ? -1.861 4.106 15.184 1.00 87.62 92 ASN A CA 1
ATOM 714 C C . ASN A 1 92 ? -0.549 3.584 15.782 1.00 87.62 92 ASN A C 1
ATOM 716 O O . ASN A 1 92 ? 0.431 3.397 15.061 1.00 87.62 92 ASN A O 1
ATOM 720 N N . GLU A 1 93 ? -0.541 3.286 17.080 1.00 87.38 93 GLU A N 1
ATOM 721 C CA . GLU A 1 93 ? 0.620 2.749 17.788 1.00 87.38 93 GLU A CA 1
ATOM 722 C C . GLU A 1 93 ? 0.982 1.371 17.233 1.00 87.38 93 GLU A C 1
ATOM 724 O O . GLU A 1 93 ? 2.120 1.169 16.806 1.00 87.38 93 GLU A O 1
ATOM 729 N N . ALA A 1 94 ? -0.001 0.471 17.124 1.00 86.88 94 ALA A N 1
ATOM 730 C CA . ALA A 1 94 ? 0.199 -0.871 16.585 1.00 86.88 94 ALA A CA 1
ATOM 731 C C . ALA A 1 94 ? 0.726 -0.835 15.140 1.00 86.88 94 ALA A C 1
ATOM 733 O O . ALA A 1 94 ? 1.640 -1.580 14.786 1.00 86.88 94 ALA A O 1
ATOM 734 N N . MET A 1 95 ? 0.200 0.062 14.298 1.00 88.50 95 MET A N 1
ATOM 735 C CA . MET A 1 95 ? 0.693 0.239 12.927 1.00 88.50 95 MET A CA 1
ATOM 736 C C . MET A 1 95 ? 2.130 0.771 12.886 1.00 88.50 95 MET A C 1
ATOM 738 O O . MET A 1 95 ? 2.940 0.288 12.092 1.00 88.50 95 MET A O 1
ATOM 742 N N . SER A 1 96 ? 2.476 1.711 13.768 1.00 86.38 96 SER A N 1
ATOM 743 C CA . SER A 1 96 ? 3.838 2.245 13.865 1.00 86.38 96 SER A CA 1
ATOM 744 C C . SER A 1 96 ? 4.853 1.187 14.320 1.00 86.38 96 SER A C 1
ATOM 746 O O . SER A 1 96 ? 5.969 1.133 13.802 1.00 86.38 96 SER A O 1
ATOM 748 N N . GLU A 1 97 ? 4.469 0.298 15.239 1.00 88.25 97 GLU A N 1
ATOM 749 C CA . GLU A 1 97 ? 5.306 -0.814 15.699 1.00 88.25 97 GLU A CA 1
ATOM 750 C C . GLU A 1 97 ? 5.540 -1.839 14.588 1.00 88.25 97 GLU A C 1
ATOM 752 O O . GLU A 1 97 ? 6.674 -2.279 14.379 1.00 88.25 97 GLU A O 1
ATOM 757 N N . ILE A 1 98 ? 4.493 -2.170 13.822 1.00 88.00 98 ILE A N 1
ATOM 758 C CA . ILE A 1 98 ? 4.607 -3.061 12.662 1.00 88.00 98 ILE A CA 1
ATOM 759 C C . ILE A 1 98 ? 5.600 -2.480 11.651 1.00 88.00 98 ILE A C 1
ATOM 761 O O . ILE A 1 98 ? 6.482 -3.212 11.199 1.00 88.00 98 ILE A O 1
ATOM 765 N N . LEU A 1 99 ? 5.517 -1.185 11.332 1.00 84.12 99 LEU A N 1
ATOM 766 C CA . LEU A 1 99 ? 6.467 -0.544 10.416 1.00 84.12 99 LEU A CA 1
ATOM 767 C C . LEU A 1 99 ? 7.904 -0.615 10.940 1.00 84.12 99 LEU A C 1
ATOM 769 O O . LEU A 1 99 ? 8.787 -1.080 10.222 1.00 84.12 99 LEU A O 1
ATOM 773 N N . LYS A 1 100 ? 8.140 -0.260 12.209 1.00 82.25 100 LYS A N 1
ATOM 774 C CA . LYS A 1 100 ? 9.477 -0.3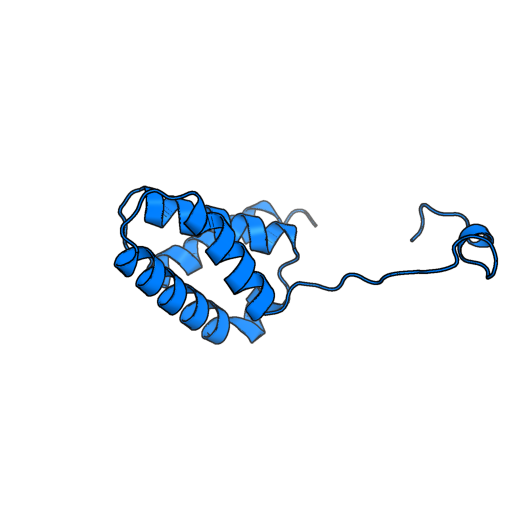40 12.829 1.00 82.25 100 LYS A CA 1
ATOM 775 C C . LYS A 1 100 ? 10.053 -1.756 12.783 1.00 82.25 100 LYS A C 1
ATOM 777 O O . LYS A 1 100 ? 11.231 -1.930 12.470 1.00 82.25 100 LYS A O 1
ATOM 782 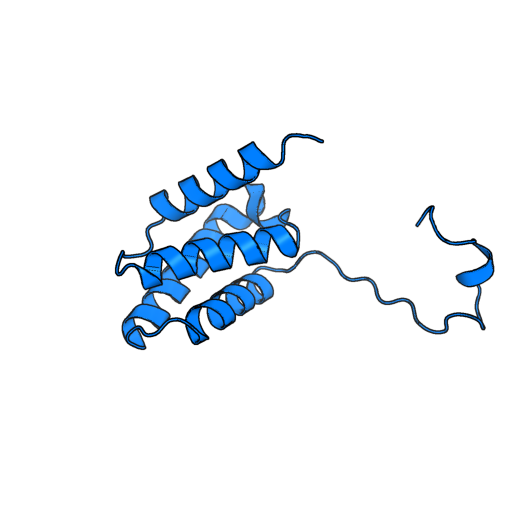N N . SER A 1 101 ? 9.224 -2.768 13.049 1.00 79.81 101 SER A N 1
ATOM 783 C CA . SER A 1 101 ? 9.640 -4.173 12.991 1.00 79.81 101 SER A CA 1
ATOM 784 C C . SER A 1 101 ? 10.068 -4.593 11.581 1.00 79.81 101 SER A C 1
ATOM 786 O O . SER A 1 101 ? 11.037 -5.333 11.422 1.00 79.81 101 SER A O 1
ATOM 788 N N . GLN A 1 102 ? 9.393 -4.083 10.548 1.00 73.06 102 GLN A N 1
ATOM 789 C CA . GLN A 1 102 ? 9.711 -4.394 9.158 1.00 73.06 102 GLN A CA 1
ATOM 790 C C . GLN A 1 102 ? 10.976 -3.672 8.691 1.00 73.06 102 GLN A C 1
ATOM 792 O O . GLN A 1 102 ? 11.799 -4.289 8.017 1.00 73.06 102 GLN A O 1
ATOM 797 N N . THR A 1 103 ? 11.198 -2.424 9.112 1.00 64.75 103 THR A N 1
ATOM 798 C CA . THR A 1 103 ? 12.431 -1.683 8.804 1.00 64.75 103 THR A CA 1
ATOM 799 C C . THR A 1 103 ? 13.665 -2.355 9.414 1.00 64.75 103 THR A C 1
ATOM 801 O O . THR A 1 103 ? 14.688 -2.479 8.742 1.00 64.75 103 THR A O 1
ATOM 804 N N . ALA A 1 104 ? 13.564 -2.872 10.646 1.00 59.56 104 ALA A N 1
ATOM 805 C CA . ALA A 1 104 ? 14.665 -3.555 11.336 1.00 59.56 104 ALA A CA 1
ATOM 806 C C . ALA A 1 104 ? 15.096 -4.879 10.675 1.00 59.56 104 ALA A C 1
ATOM 808 O O . ALA A 1 104 ? 16.254 -5.274 10.776 1.00 59.56 104 ALA A O 1
ATOM 809 N N . VAL A 1 105 ? 14.183 -5.565 9.981 1.00 56.16 105 VAL A N 1
ATOM 810 C CA . VAL A 1 105 ? 14.482 -6.816 9.261 1.00 56.16 105 VAL A CA 1
ATOM 811 C C . VAL A 1 105 ? 15.181 -6.549 7.917 1.00 56.16 105 VAL A C 1
ATOM 813 O O . VAL A 1 105 ? 15.794 -7.455 7.354 1.00 56.16 105 VAL A O 1
ATOM 816 N N . MET A 1 106 ? 15.123 -5.319 7.390 1.00 51.56 106 MET A N 1
ATOM 817 C CA . MET A 1 106 ? 15.572 -4.981 6.030 1.00 51.56 106 MET A CA 1
ATOM 818 C C . MET A 1 106 ? 16.783 -4.034 5.963 1.00 51.56 106 MET A C 1
ATOM 820 O O . MET A 1 106 ? 17.237 -3.719 4.865 1.00 51.56 106 MET A O 1
ATOM 824 N N . THR A 1 107 ? 17.357 -3.625 7.101 1.00 43.59 107 THR A N 1
ATOM 825 C CA . THR A 1 107 ? 18.608 -2.840 7.185 1.00 43.59 107 THR A CA 1
ATOM 826 C C . THR A 1 107 ? 19.877 -3.615 6.808 1.00 43.59 107 THR A C 1
ATOM 828 O O . THR A 1 107 ? 20.971 -3.065 6.893 1.00 43.59 107 THR A O 1
ATOM 831 N N . VAL A 1 108 ? 19.762 -4.847 6.304 1.00 42.25 108 VAL A N 1
ATOM 832 C CA . VAL A 1 108 ? 20.829 -5.465 5.503 1.00 42.25 108 VAL A CA 1
ATOM 833 C C . VAL A 1 108 ? 20.722 -4.908 4.077 1.00 42.25 108 VAL A C 1
ATOM 835 O O . VAL A 1 108 ? 20.137 -5.535 3.194 1.00 42.25 108 VAL A O 1
ATOM 838 N N . ARG A 1 109 ? 21.218 -3.687 3.873 1.00 37.47 109 ARG A N 1
ATOM 839 C CA . ARG A 1 109 ? 21.498 -3.119 2.547 1.00 37.47 109 ARG A CA 1
ATOM 840 C C . ARG A 1 109 ? 22.996 -2.976 2.357 1.00 37.47 109 ARG A C 1
ATOM 842 O O . ARG A 1 109 ? 23.660 -2.560 3.330 1.00 37.47 109 ARG A O 1
#

Foldseek 3Di:
DVVDDPVCPDPPRDPDDDDDDADDLVRLLVLLLVLLVPAPDDPVLSVQLSVQVSVLCVVCVPPPSVVDHPVRSNQLSNQSSVCVSVVHRDDSVSSVVSNVVVVVVPVPD

Solvent-accessible surface area (backbone atoms only — not comparable to full-atom values): 6664 Å² total; per-residue (Å²): 128,86,90,57,65,77,77,51,75,37,90,90,68,50,87,75,85,83,86,82,76,62,55,52,71,69,56,48,53,47,50,30,51,57,45,45,68,78,40,98,65,58,69,67,59,51,51,52,45,50,54,50,51,48,54,48,49,64,76,40,26,89,80,53,58,59,73,38,46,60,68,53,48,50,50,51,29,46,52,55,36,50,42,47,65,73,72,43,82,80,47,72,66,62,54,53,51,53,51,54,56,54,53,69,74,56,70,83,119

Organism: NCBI:txid265554